Protein AF-A0A183LNX9-F1 (afdb_monomer_lite)

Foldseek 3Di:
DDADPVRDDDDCVVPDDPLRVLLVVVVVVVVCCVVPPPQPQEAEDAASCPPHDPVSLLVNLCCCLVPVVVCCVVPPPRHDYHYDHPPSSVVSNVVRND

Organism: NCBI:txid48269

InterPro domains:
  IPR027417 P-loop containing nucleoside triphosphate hydrolase [G3DSA:3.40.50.300] (1-96)
  IPR027417 P-loop containing nucleoside triphosphate hydrolase [SSF52540] (13-66)

Radius of gyration: 14.31 Å; chains: 1; bounding box: 32×35×36 Å

Sequence (98 aa):
MVKTTTGTRLDMRGRCSAGQKVLASLIIRLALAEVFCLHCGVLALDEPTTNLDRENIESLAYALVDNICMYIRNYQTNQSILWVTDNSGIDYMNKYNK

Secondary structure (DSSP, 8-state):
-EEPTT--EE--TTTS-HHHHHHHHHHHHHHHHHHHSTT--EEEEESTTTT--HHHHHHHHHHIIIIIIHHHHHH-TT-EEEEE--HHHHHHHHHH--

Structure (mmCIF, N/CA/C/O backbone):
data_AF-A0A183LNX9-F1
#
_entry.id   AF-A0A183LNX9-F1
#
loop_
_atom_site.group_PDB
_atom_site.id
_atom_site.type_symbol
_atom_site.label_atom_id
_atom_site.label_alt_id
_atom_site.label_comp_id
_atom_site.label_asym_id
_atom_site.label_entity_id
_atom_site.label_seq_id
_atom_site.pdbx_PDB_ins_code
_atom_site.Cartn_x
_atom_site.Cartn_y
_atom_site.Cartn_z
_atom_site.occupancy
_atom_site.B_iso_or_equiv
_atom_s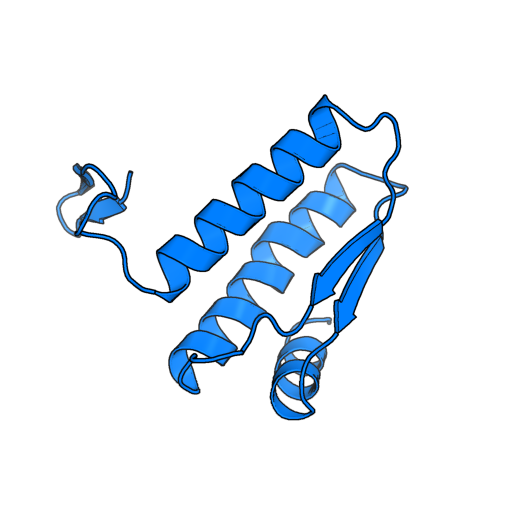ite.auth_seq_id
_atom_site.auth_comp_id
_atom_site.auth_asym_id
_atom_site.auth_atom_id
_atom_site.pdbx_PDB_model_num
ATOM 1 N N . MET A 1 1 ? -7.294 10.951 -9.138 1.00 69.56 1 MET A N 1
ATOM 2 C CA . MET A 1 1 ? -6.636 11.983 -9.975 1.00 69.56 1 MET A CA 1
ATOM 3 C C . MET A 1 1 ? -5.124 11.861 -9.815 1.00 69.56 1 MET A C 1
ATOM 5 O O . MET A 1 1 ? -4.700 11.555 -8.709 1.00 69.56 1 MET A O 1
ATOM 9 N N . VAL A 1 2 ? -4.322 12.086 -10.862 1.00 71.06 2 VAL A N 1
ATOM 10 C CA . VAL A 1 2 ? -2.847 12.191 -10.768 1.00 71.06 2 VAL A CA 1
ATOM 11 C C . VAL A 1 2 ? -2.452 13.669 -10.784 1.00 71.06 2 VAL A C 1
ATOM 13 O O . VAL A 1 2 ? -3.052 14.454 -11.519 1.00 71.06 2 VAL A O 1
ATOM 16 N N . LYS A 1 3 ? -1.473 14.062 -9.964 1.00 75.25 3 LYS A N 1
ATOM 17 C CA . LYS A 1 3 ? -0.926 15.425 -9.942 1.00 75.25 3 LYS A CA 1
ATOM 18 C C . LYS A 1 3 ? 0.271 15.503 -10.890 1.00 75.25 3 LYS A C 1
ATOM 20 O O . LYS A 1 3 ? 1.205 14.719 -10.750 1.00 75.25 3 LYS A O 1
ATOM 25 N N . THR A 1 4 ? 0.245 16.430 -11.841 1.00 72.75 4 THR A N 1
ATOM 26 C CA . THR A 1 4 ? 1.401 16.709 -12.705 1.00 72.75 4 THR A CA 1
ATOM 27 C C . THR A 1 4 ? 2.440 17.564 -11.979 1.00 72.75 4 THR A C 1
ATOM 29 O O . THR A 1 4 ? 2.139 18.218 -10.978 1.00 72.75 4 THR A O 1
ATOM 32 N N . THR A 1 5 ? 3.660 17.623 -12.514 1.00 71.50 5 THR A N 1
ATOM 33 C CA . THR A 1 5 ? 4.715 18.556 -12.068 1.00 71.50 5 THR A CA 1
ATOM 34 C C . THR A 1 5 ? 4.271 20.020 -12.119 1.00 71.50 5 THR A C 1
ATOM 36 O O . THR A 1 5 ? 4.736 20.833 -11.330 1.00 71.50 5 THR A O 1
ATOM 39 N N . THR A 1 6 ? 3.303 20.345 -12.978 1.00 76.81 6 THR A N 1
ATOM 40 C CA . THR A 1 6 ? 2.666 21.667 -13.078 1.00 76.81 6 THR A CA 1
ATOM 41 C C . THR A 1 6 ? 1.556 21.903 -12.044 1.00 76.81 6 THR A C 1
ATOM 43 O O . THR A 1 6 ? 0.902 22.940 -12.068 1.00 76.81 6 THR A O 1
ATOM 46 N N . GLY A 1 7 ? 1.296 20.945 -11.146 1.00 77.25 7 GLY A N 1
ATOM 47 C CA . GLY A 1 7 ? 0.262 21.042 -10.110 1.00 77.25 7 GLY A CA 1
ATOM 48 C C . GLY A 1 7 ? -1.169 20.802 -10.599 1.00 77.25 7 GLY A C 1
ATOM 49 O O . GLY A 1 7 ? -2.103 20.838 -9.796 1.00 77.25 7 GLY A O 1
ATOM 50 N N . THR A 1 8 ? -1.357 20.515 -11.885 1.00 80.12 8 THR A N 1
ATOM 51 C CA . THR A 1 8 ? -2.664 20.248 -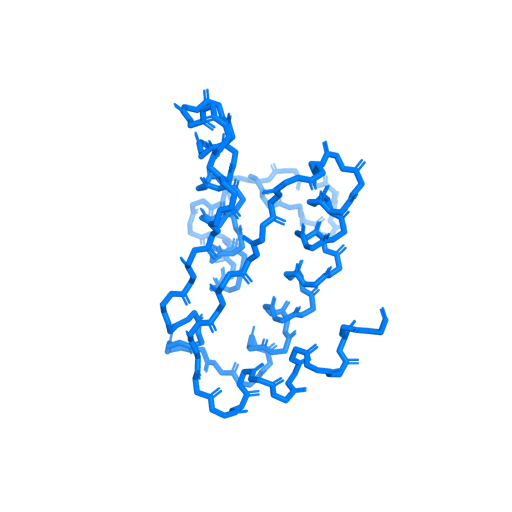12.486 1.00 80.12 8 THR A CA 1
ATOM 52 C C . THR A 1 8 ? -3.157 18.856 -12.083 1.00 80.12 8 THR A C 1
ATOM 54 O O . THR A 1 8 ? -2.395 17.887 -12.054 1.00 80.12 8 THR A O 1
ATOM 57 N N . ARG A 1 9 ? -4.447 18.745 -11.748 1.00 77.44 9 ARG A N 1
ATOM 58 C CA . ARG A 1 9 ? -5.093 17.461 -11.448 1.00 77.44 9 ARG A CA 1
ATOM 59 C C . ARG A 1 9 ? -5.621 16.854 -12.742 1.00 77.44 9 ARG A C 1
ATOM 61 O O . ARG A 1 9 ? -6.415 17.484 -13.431 1.00 77.44 9 ARG A O 1
ATOM 68 N N . LEU A 1 10 ? -5.193 15.636 -13.050 1.00 80.06 10 LEU A N 1
ATOM 69 C CA . LEU A 1 10 ? -5.637 14.887 -14.224 1.00 80.06 10 LEU A CA 1
ATOM 70 C C . LEU A 1 10 ? -6.396 13.624 -13.821 1.00 80.06 10 LEU A C 1
ATOM 72 O O . LEU A 1 10 ? -6.202 13.080 -12.727 1.00 80.06 10 LEU A O 1
ATOM 76 N N . ASP A 1 11 ? -7.249 13.139 -14.720 1.00 79.31 11 ASP A N 1
ATOM 77 C CA . ASP A 1 11 ? -7.861 11.820 -14.585 1.00 79.31 11 ASP A CA 1
ATOM 78 C C . ASP A 1 11 ? -6.767 10.735 -14.550 1.00 79.31 11 ASP A C 1
ATOM 80 O O . ASP A 1 11 ? -5.746 10.825 -15.234 1.00 79.31 11 ASP A O 1
ATOM 84 N N . MET A 1 12 ? -6.964 9.719 -13.711 1.00 77.81 12 MET A N 1
ATOM 85 C CA . MET A 1 12 ? -6.047 8.584 -13.600 1.00 77.81 12 MET A CA 1
ATOM 86 C C . MET A 1 12 ? -6.143 7.661 -14.815 1.00 77.81 12 MET A C 1
ATOM 88 O O . MET A 1 12 ? -5.168 6.984 -15.145 1.00 77.81 12 MET A O 1
ATOM 92 N N . ARG A 1 13 ? -7.287 7.625 -15.506 1.00 76.56 13 ARG A N 1
ATOM 93 C CA . ARG A 1 13 ? -7.514 6.703 -16.623 1.00 76.56 13 ARG A CA 1
ATOM 94 C C . ARG A 1 13 ? -6.449 6.866 -17.717 1.00 76.56 13 ARG A C 1
ATOM 96 O O . ARG A 1 13 ? -6.342 7.904 -18.356 1.00 76.56 13 ARG A O 1
ATOM 103 N N . GLY A 1 14 ? -5.642 5.821 -17.918 1.00 74.81 14 GLY A N 1
ATOM 104 C CA . GLY A 1 14 ? -4.562 5.800 -18.916 1.00 74.81 14 GLY A CA 1
ATOM 105 C C . GLY A 1 14 ? -3.353 6.695 -18.604 1.00 74.81 14 GLY A C 1
ATOM 106 O O . GLY A 1 14 ? -2.487 6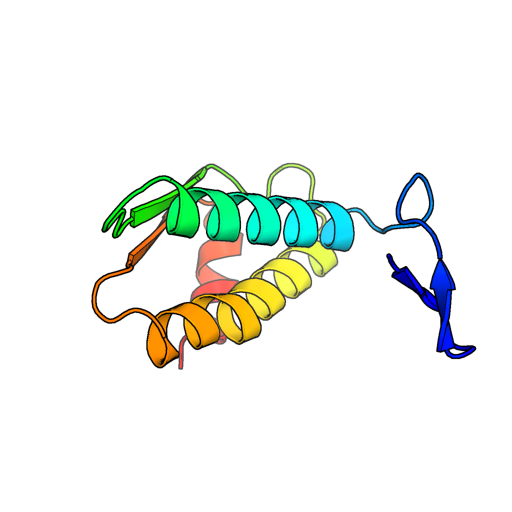.838 -19.461 1.00 74.81 14 GLY A O 1
ATOM 107 N N . ARG A 1 15 ? -3.284 7.304 -17.411 1.00 79.19 15 ARG A N 1
ATOM 108 C CA . ARG A 1 15 ? -2.245 8.286 -17.036 1.00 79.19 15 ARG A CA 1
ATOM 109 C C . ARG A 1 15 ? -1.525 7.973 -15.722 1.00 79.19 15 ARG A C 1
ATOM 111 O O . ARG A 1 15 ? -0.561 8.654 -15.396 1.00 79.19 15 ARG A O 1
ATOM 118 N N . CYS A 1 16 ? -1.977 6.968 -14.972 1.00 72.12 16 CYS A N 1
ATOM 119 C CA . CYS A 1 16 ? -1.317 6.500 -13.753 1.00 72.12 16 CYS A CA 1
ATOM 120 C C . CYS A 1 16 ? -0.358 5.326 -14.010 1.00 72.12 16 CYS A C 1
ATOM 122 O O . CYS A 1 16 ? -0.643 4.446 -14.833 1.00 72.12 16 CYS A O 1
ATOM 124 N N . SER A 1 17 ? 0.758 5.306 -13.272 1.00 73.81 17 SER A N 1
ATOM 125 C CA . SER A 1 17 ? 1.711 4.187 -13.270 1.00 73.81 17 SER A CA 1
ATOM 126 C C . SER A 1 17 ? 1.093 2.919 -12.666 1.00 73.81 17 SER A C 1
ATOM 128 O O . SER A 1 17 ? 0.053 2.975 -12.001 1.00 73.81 17 SER A O 1
ATOM 130 N N . ALA A 1 18 ? 1.731 1.764 -12.884 1.00 70.69 18 ALA A N 1
ATOM 131 C CA . ALA A 1 18 ? 1.305 0.498 -12.284 1.00 70.69 18 ALA A CA 1
ATOM 132 C C . ALA A 1 18 ? 1.219 0.608 -10.749 1.00 70.69 18 ALA A C 1
ATOM 134 O O . ALA A 1 18 ? 0.162 0.333 -10.181 1.00 70.69 18 ALA A O 1
ATOM 135 N N . GLY A 1 19 ? 2.259 1.145 -10.099 1.00 67.69 19 GLY A N 1
ATOM 136 C CA . GLY A 1 19 ? 2.266 1.380 -8.650 1.00 67.69 19 GLY A CA 1
ATOM 137 C C . GLY A 1 19 ? 1.144 2.313 -8.173 1.00 67.69 19 GLY A C 1
ATOM 138 O O . GLY A 1 19 ? 0.465 2.014 -7.194 1.00 67.69 19 GLY A O 1
ATOM 139 N N . GLN A 1 20 ? 0.855 3.398 -8.903 1.00 73.31 20 GLN A N 1
ATOM 140 C CA . GLN A 1 20 ? -0.249 4.309 -8.558 1.00 73.31 20 GLN A CA 1
ATOM 141 C C . GLN A 1 20 ? -1.628 3.646 -8.668 1.00 73.31 20 GLN A C 1
ATOM 143 O O . GLN A 1 20 ? -2.523 3.962 -7.883 1.00 73.31 20 GLN A O 1
ATOM 148 N N . LYS A 1 21 ? -1.822 2.738 -9.634 1.00 75.31 21 LYS A N 1
ATOM 149 C CA . LYS A 1 21 ? -3.067 1.962 -9.763 1.00 75.31 21 LYS A CA 1
ATOM 150 C C . LYS A 1 21 ? -3.241 0.998 -8.597 1.00 75.31 21 LYS A C 1
ATOM 152 O O . LYS A 1 21 ? -4.336 0.937 -8.040 1.00 75.31 21 LYS A O 1
ATOM 157 N N . VAL A 1 22 ? -2.178 0.280 -8.230 1.00 74.06 22 VAL A N 1
ATOM 158 C CA . VAL A 1 22 ? -2.191 -0.662 -7.102 1.00 74.06 22 VAL A CA 1
ATOM 159 C C . VAL A 1 22 ? -2.491 0.085 -5.805 1.00 74.06 22 VAL A C 1
ATOM 161 O O . VAL A 1 22 ? -3.444 -0.271 -5.116 1.00 74.06 22 VAL A O 1
ATOM 164 N N . LEU A 1 23 ? -1.774 1.180 -5.533 1.00 72.94 23 LEU A N 1
ATOM 165 C CA . LEU A 1 23 ? -1.970 1.983 -4.325 1.00 72.94 23 LEU A CA 1
ATOM 166 C C . LEU A 1 23 ? -3.391 2.554 -4.237 1.00 72.94 23 LEU A C 1
ATOM 168 O O . LEU A 1 23 ? -4.048 2.429 -3.207 1.00 72.94 23 LEU A O 1
ATOM 172 N N . ALA A 1 24 ? -3.901 3.138 -5.325 1.00 77.94 24 ALA A N 1
ATOM 173 C CA . ALA A 1 24 ? -5.256 3.684 -5.342 1.00 77.94 24 ALA A CA 1
ATOM 174 C C . ALA A 1 24 ? -6.324 2.597 -5.166 1.00 77.94 24 ALA A C 1
ATOM 176 O O . ALA A 1 24 ? -7.285 2.802 -4.428 1.00 77.94 24 ALA A O 1
ATOM 177 N N . SER A 1 25 ? -6.149 1.430 -5.796 1.00 78.50 25 SER A N 1
ATOM 178 C CA . SER A 1 25 ? -7.043 0.285 -5.594 1.00 78.50 25 SER A CA 1
ATOM 179 C C . SER A 1 25 ? -7.037 -0.175 -4.136 1.00 78.50 25 SER A C 1
ATOM 181 O O . SER A 1 25 ? -8.096 -0.493 -3.599 1.00 78.50 25 SER A O 1
ATOM 183 N N . LEU A 1 26 ? -5.873 -0.170 -3.486 1.00 73.50 26 LEU A N 1
ATOM 184 C CA . LEU A 1 26 ? -5.742 -0.569 -2.092 1.00 73.50 26 LEU A CA 1
ATOM 185 C C . LEU A 1 26 ? -6.408 0.410 -1.127 1.00 73.50 26 LEU A C 1
ATOM 187 O O . LEU A 1 26 ? -7.154 -0.018 -0.253 1.00 73.50 26 LEU A O 1
ATOM 191 N N . ILE A 1 27 ? -6.183 1.713 -1.316 1.00 75.12 27 ILE A N 1
ATOM 192 C CA . ILE A 1 27 ? -6.803 2.766 -0.501 1.00 75.12 27 ILE A CA 1
ATOM 193 C C . ILE A 1 27 ? -8.327 2.692 -0.617 1.00 75.12 27 ILE A C 1
ATOM 195 O O . ILE A 1 27 ? -9.023 2.761 0.390 1.00 75.12 27 ILE A O 1
ATOM 199 N N . ILE A 1 28 ? -8.853 2.496 -1.832 1.00 79.75 28 ILE A N 1
ATOM 200 C CA . ILE A 1 28 ? -10.298 2.340 -2.043 1.00 79.75 28 ILE A CA 1
ATOM 201 C C . ILE A 1 28 ? -10.818 1.089 -1.324 1.00 79.75 28 ILE A C 1
ATOM 203 O O . ILE A 1 28 ? -11.843 1.166 -0.654 1.00 79.75 28 ILE A O 1
ATOM 207 N N . ARG A 1 29 ? -10.118 -0.051 -1.420 1.00 74.50 29 ARG A N 1
ATOM 208 C CA . ARG A 1 29 ? -10.507 -1.283 -0.709 1.00 74.50 29 ARG A CA 1
ATOM 209 C C . ARG A 1 29 ? -10.495 -1.104 0.808 1.00 74.50 29 ARG A C 1
ATOM 211 O O . ARG A 1 29 ? -11.423 -1.566 1.459 1.00 74.50 29 ARG A O 1
ATOM 218 N N . LEU A 1 30 ? -9.493 -0.416 1.350 1.00 71.12 30 LEU A N 1
ATOM 219 C CA . LEU A 1 30 ? -9.392 -0.099 2.775 1.00 71.12 30 LEU A CA 1
ATOM 220 C C . LEU A 1 30 ? -10.526 0.813 3.246 1.00 71.12 30 LEU A C 1
ATOM 222 O O . LEU A 1 30 ? -11.191 0.490 4.223 1.00 71.12 30 LEU A O 1
ATOM 226 N N . ALA A 1 31 ? -10.803 1.894 2.514 1.00 74.00 31 ALA A N 1
ATOM 227 C CA . ALA A 1 31 ? -11.899 2.806 2.834 1.00 74.00 31 ALA A CA 1
ATOM 228 C C . ALA A 1 31 ? -13.269 2.111 2.752 1.00 74.00 31 ALA A C 1
ATOM 230 O O . ALA A 1 31 ? -14.137 2.334 3.589 1.00 74.00 31 ALA A O 1
ATOM 231 N N . LEU A 1 32 ? -13.471 1.231 1.763 1.00 74.06 32 LEU A N 1
ATOM 232 C CA . LEU A 1 32 ? -14.690 0.425 1.671 1.00 74.06 32 LEU A CA 1
ATOM 233 C C . LEU A 1 32 ? -14.789 -0.580 2.823 1.00 74.06 32 LEU A C 1
ATOM 235 O O . LEU A 1 32 ? -15.864 -0.727 3.396 1.00 74.06 32 LEU A O 1
ATOM 239 N N . ALA A 1 33 ? -13.692 -1.247 3.183 1.00 70.81 33 ALA A N 1
ATOM 240 C CA . ALA A 1 33 ? -13.667 -2.155 4.324 1.00 70.81 33 ALA A CA 1
ATOM 241 C C . ALA A 1 33 ? -13.987 -1.418 5.633 1.00 70.81 33 ALA A C 1
ATOM 243 O O . ALA A 1 33 ? -14.741 -1.936 6.446 1.00 70.81 33 ALA A O 1
ATOM 244 N N . GLU A 1 34 ? -13.494 -0.196 5.818 1.00 68.75 34 GLU A N 1
ATOM 245 C CA . GLU A 1 34 ? -13.809 0.635 6.982 1.00 68.75 34 GLU A CA 1
ATOM 246 C C . GLU A 1 34 ? -15.286 1.057 7.027 1.00 68.75 34 GLU A C 1
ATOM 248 O O . GLU A 1 34 ? -15.926 0.963 8.073 1.00 68.75 34 GLU A O 1
ATOM 253 N N . VAL A 1 35 ? -15.847 1.490 5.894 1.00 70.75 35 VAL A N 1
ATOM 254 C CA . VAL A 1 35 ? -17.240 1.962 5.823 1.00 70.75 35 VAL A CA 1
ATOM 255 C C . VAL A 1 35 ? -18.243 0.814 5.958 1.00 70.75 35 VAL A C 1
ATOM 257 O O . VAL A 1 35 ? -19.278 0.977 6.603 1.00 70.75 35 VAL A O 1
ATOM 260 N N . PHE A 1 36 ? -17.968 -0.337 5.340 1.00 69.06 36 PHE A N 1
ATOM 261 C CA . PHE A 1 36 ? -18.920 -1.451 5.274 1.00 69.06 36 PHE A CA 1
ATOM 262 C C . PHE A 1 36 ? -18.692 -2.526 6.332 1.00 69.06 36 PHE A C 1
ATOM 264 O O . PHE A 1 36 ? -19.641 -3.224 6.693 1.00 69.06 36 PHE A O 1
ATOM 271 N N . CYS A 1 37 ? -17.474 -2.677 6.848 1.00 62.16 37 CYS A N 1
ATOM 272 C CA . CYS A 1 37 ? -17.191 -3.650 7.886 1.00 62.16 37 CYS A CA 1
ATOM 273 C C . CYS A 1 37 ? -16.940 -2.940 9.216 1.00 62.16 37 CYS A C 1
ATOM 275 O O . CYS A 1 37 ? -15.820 -2.540 9.530 1.00 62.16 37 CYS A O 1
ATOM 277 N N . LEU A 1 38 ? -17.990 -2.847 10.037 1.00 53.12 38 LEU A N 1
ATOM 278 C CA . LEU A 1 38 ? -17.871 -2.518 11.457 1.00 53.12 38 LEU A CA 1
ATOM 279 C C . LEU A 1 38 ? -16.843 -3.474 12.089 1.00 53.12 38 LEU A C 1
ATOM 281 O O . LEU A 1 38 ? -17.148 -4.642 12.305 1.00 53.12 38 LEU A O 1
ATOM 285 N N . HIS A 1 39 ? -15.632 -2.982 12.364 1.00 55.59 39 HIS A N 1
ATOM 286 C CA . HIS A 1 39 ? -14.527 -3.745 12.961 1.00 55.59 39 HIS A CA 1
ATOM 287 C C . HIS A 1 39 ? -13.931 -4.885 12.106 1.00 55.59 39 HIS A C 1
ATOM 289 O O . HIS A 1 39 ? -13.543 -5.918 12.656 1.00 55.59 39 HIS A O 1
ATOM 295 N N . CYS A 1 40 ? -13.772 -4.735 10.782 1.00 56.56 40 CYS A N 1
ATOM 296 C CA . CYS A 1 40 ? -12.857 -5.650 10.080 1.00 56.56 40 CYS A CA 1
ATOM 297 C C . CYS A 1 40 ? -11.411 -5.297 10.434 1.00 56.56 40 CYS A C 1
ATOM 299 O O . CYS A 1 40 ? -10.811 -4.376 9.879 1.00 56.56 40 CYS A O 1
ATOM 301 N N . GLY A 1 41 ? -10.884 -6.023 11.414 1.00 59.69 41 GLY A N 1
ATOM 302 C CA . GLY A 1 41 ? -9.545 -5.845 11.949 1.00 59.69 41 GLY A CA 1
ATOM 303 C C . GLY A 1 41 ? -8.448 -6.547 11.155 1.00 59.69 41 GLY A C 1
ATOM 304 O O . GLY A 1 41 ? -7.356 -6.693 11.686 1.00 59.69 41 GLY A O 1
ATOM 305 N N . VAL A 1 42 ? -8.711 -7.047 9.942 1.00 64.75 42 VAL A N 1
ATOM 306 C CA . VAL A 1 42 ? -7.710 -7.782 9.152 1.00 64.75 42 VAL A CA 1
ATOM 307 C C . VAL A 1 42 ? -7.790 -7.404 7.674 1.00 64.75 42 VAL A C 1
ATOM 309 O O . VAL A 1 42 ? -8.775 -7.706 7.005 1.00 64.75 42 VAL A O 1
ATOM 312 N N . LEU A 1 43 ? -6.730 -6.789 7.144 1.00 68.81 43 LEU A N 1
ATOM 313 C CA . LEU A 1 43 ? -6.536 -6.595 5.703 1.00 68.81 43 LEU A CA 1
ATOM 314 C C . LEU A 1 43 ? -5.575 -7.660 5.169 1.00 68.81 43 LEU A C 1
ATOM 316 O O . LEU A 1 43 ? -4.380 -7.553 5.418 1.00 68.81 43 LEU A O 1
ATOM 320 N N . ALA A 1 44 ? -6.071 -8.642 4.413 1.00 70.38 44 ALA A N 1
ATOM 321 C CA . ALA A 1 44 ? -5.225 -9.619 3.727 1.00 70.38 44 ALA A CA 1
ATOM 322 C C . ALA A 1 44 ? -4.826 -9.119 2.326 1.00 70.38 44 ALA A C 1
ATOM 324 O O . ALA A 1 44 ? -5.698 -8.846 1.497 1.00 70.38 44 ALA A O 1
ATOM 325 N N . LEU A 1 45 ? -3.525 -9.000 2.052 1.00 71.50 45 LEU A N 1
ATOM 326 C CA . LEU A 1 45 ? -2.993 -8.785 0.703 1.00 71.50 45 LEU A CA 1
ATOM 327 C C . LEU A 1 45 ? -2.355 -10.080 0.215 1.00 71.50 45 LEU A C 1
ATOM 329 O O . LEU A 1 45 ? -1.358 -10.504 0.788 1.00 71.50 45 LEU A O 1
ATOM 333 N N . ASP A 1 46 ? -2.937 -10.681 -0.819 1.00 71.00 46 ASP A N 1
ATOM 334 C CA . ASP A 1 46 ? -2.425 -11.899 -1.444 1.00 71.00 46 ASP A CA 1
ATOM 335 C C . ASP A 1 46 ? -1.591 -11.539 -2.681 1.00 71.00 46 ASP A C 1
ATOM 337 O O . ASP A 1 46 ? -2.098 -10.924 -3.623 1.00 71.00 46 ASP A O 1
ATOM 341 N N . G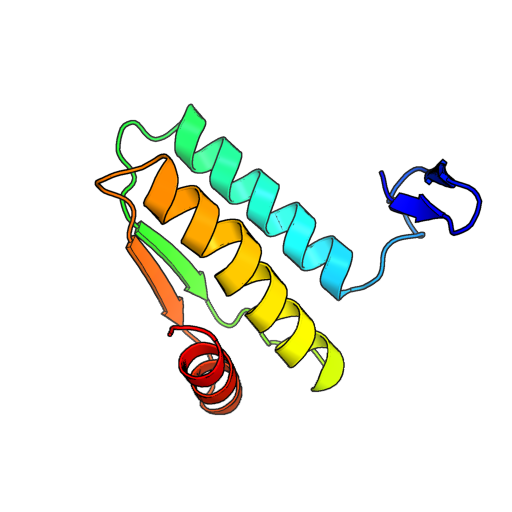LU A 1 47 ? -0.297 -11.844 -2.618 1.00 68.75 47 GLU A N 1
ATOM 342 C CA . GLU A 1 47 ? 0.731 -11.627 -3.641 1.00 68.75 47 GLU A CA 1
ATOM 343 C C . GLU A 1 47 ? 0.740 -10.221 -4.288 1.00 68.75 47 GLU A C 1
ATOM 345 O O . GLU A 1 47 ? 0.700 -10.082 -5.521 1.00 68.75 47 GLU A O 1
ATOM 350 N N . PRO A 1 48 ? 0.827 -9.137 -3.484 1.00 67.50 48 PRO A N 1
ATOM 351 C CA . PRO A 1 48 ? 0.740 -7.759 -3.974 1.00 67.50 48 PRO A CA 1
ATOM 352 C C . PRO A 1 48 ? 1.919 -7.341 -4.870 1.00 67.50 48 PRO A C 1
ATOM 354 O O . PRO A 1 48 ? 1.844 -6.302 -5.527 1.00 67.50 48 PRO A O 1
ATOM 357 N N . THR A 1 49 ? 2.996 -8.130 -4.907 1.00 70.94 49 THR A N 1
ATOM 358 C CA . THR A 1 49 ? 4.200 -7.909 -5.722 1.00 70.94 49 THR A CA 1
ATOM 359 C C . THR A 1 49 ? 4.134 -8.573 -7.103 1.00 70.94 49 THR A C 1
ATOM 361 O O . THR A 1 49 ? 5.017 -8.348 -7.933 1.00 70.94 49 THR A O 1
ATOM 364 N N . THR A 1 50 ? 3.079 -9.345 -7.398 1.00 70.06 50 THR A N 1
ATOM 365 C CA . THR A 1 50 ? 2.938 -10.066 -8.673 1.00 70.06 50 THR A CA 1
ATOM 366 C C . THR A 1 50 ? 2.950 -9.107 -9.866 1.00 70.06 50 THR A C 1
ATOM 368 O O . THR A 1 50 ? 2.172 -8.155 -9.928 1.00 70.06 50 THR A O 1
ATOM 371 N N . ASN A 1 51 ? 3.795 -9.398 -10.862 1.00 66.44 51 ASN A N 1
ATOM 372 C CA . ASN A 1 51 ? 4.007 -8.580 -12.067 1.00 66.44 51 ASN A CA 1
ATOM 373 C C . ASN A 1 51 ? 4.573 -7.169 -11.807 1.00 66.44 51 ASN A C 1
ATOM 375 O O . ASN A 1 51 ? 4.460 -6.303 -12.680 1.00 66.44 51 ASN A O 1
ATOM 379 N N . LEU A 1 52 ? 5.184 -6.927 -10.643 1.00 71.12 52 LEU A N 1
ATOM 380 C CA . LEU A 1 52 ? 5.926 -5.699 -10.366 1.00 71.12 52 LEU A CA 1
ATOM 381 C C . LEU A 1 52 ? 7.435 -5.933 -10.497 1.00 71.12 52 LEU A C 1
ATOM 383 O O . LEU A 1 52 ? 7.984 -6.955 -10.097 1.00 71.12 52 LEU A O 1
ATOM 387 N N . ASP A 1 53 ? 8.111 -4.953 -11.073 1.00 79.50 53 ASP A N 1
ATOM 388 C CA . ASP A 1 53 ? 9.559 -4.806 -11.048 1.00 79.50 53 ASP A CA 1
ATOM 389 C C . ASP A 1 53 ? 10.040 -4.299 -9.679 1.00 79.50 53 ASP A C 1
ATOM 391 O O . ASP A 1 53 ? 9.278 -3.741 -8.888 1.00 79.50 53 ASP A O 1
ATOM 395 N N . ARG A 1 54 ? 11.334 -4.486 -9.387 1.00 77.62 54 ARG A N 1
ATOM 396 C CA . ARG A 1 54 ? 11.924 -4.190 -8.066 1.00 77.62 54 ARG A CA 1
ATOM 397 C C . ARG A 1 54 ? 11.671 -2.759 -7.586 1.00 77.62 54 ARG A C 1
ATOM 399 O O . ARG A 1 54 ? 11.388 -2.563 -6.410 1.00 77.62 54 ARG A O 1
ATOM 406 N N . GLU A 1 55 ? 11.740 -1.777 -8.484 1.00 77.69 55 GLU A N 1
ATOM 407 C CA . GLU A 1 55 ? 11.493 -0.366 -8.157 1.00 77.69 55 GLU A CA 1
ATOM 408 C C . GLU A 1 55 ? 10.038 -0.129 -7.719 1.00 77.69 55 GLU A C 1
ATOM 410 O O . GLU A 1 55 ? 9.771 0.596 -6.754 1.00 77.69 55 GLU A O 1
ATOM 415 N N . ASN A 1 56 ? 9.086 -0.804 -8.370 1.00 73.06 56 ASN A N 1
ATOM 416 C CA . ASN A 1 56 ? 7.679 -0.727 -7.997 1.00 73.06 56 ASN A CA 1
ATOM 417 C C . ASN A 1 56 ? 7.367 -1.535 -6.735 1.00 73.06 56 ASN A C 1
ATOM 419 O O . ASN A 1 56 ? 6.493 -1.115 -5.981 1.00 73.06 56 ASN A O 1
ATOM 423 N N . ILE A 1 57 ? 8.079 -2.637 -6.470 1.00 77.50 57 ILE A N 1
ATOM 424 C CA . ILE A 1 57 ? 7.980 -3.381 -5.202 1.00 77.50 57 ILE A CA 1
ATOM 425 C C . ILE A 1 57 ? 8.437 -2.498 -4.035 1.00 77.50 57 ILE A C 1
ATOM 427 O O . ILE A 1 57 ? 7.717 -2.384 -3.044 1.00 77.50 57 ILE A O 1
ATOM 431 N N . GLU A 1 58 ? 9.584 -1.822 -4.156 1.00 77.94 58 GLU A N 1
ATOM 432 C CA . GLU A 1 58 ? 10.085 -0.923 -3.105 1.00 77.94 58 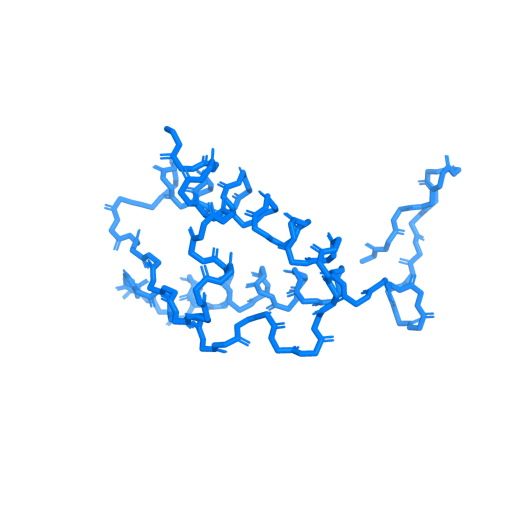GLU A CA 1
ATOM 433 C C . GLU A 1 58 ? 9.153 0.283 -2.910 1.00 77.94 58 GLU A C 1
ATOM 435 O O . GLU A 1 58 ? 8.804 0.621 -1.777 1.00 77.94 58 GLU A O 1
ATOM 440 N N . SER A 1 59 ? 8.665 0.875 -4.005 1.00 75.69 59 SER A N 1
ATOM 441 C CA . SER A 1 59 ? 7.682 1.966 -3.953 1.00 75.69 59 SER A CA 1
ATOM 442 C C . SER A 1 59 ? 6.366 1.537 -3.298 1.00 75.69 59 SER A C 1
ATOM 444 O O . SER A 1 59 ? 5.762 2.309 -2.550 1.00 75.69 59 SER A O 1
ATOM 446 N N . LEU A 1 60 ? 5.916 0.308 -3.566 1.00 75.94 60 LEU A N 1
ATOM 447 C CA . LEU A 1 60 ? 4.710 -0.261 -2.976 1.00 75.94 60 LEU A CA 1
ATOM 448 C C . LEU A 1 60 ? 4.901 -0.513 -1.477 1.00 75.94 60 LEU A C 1
ATOM 450 O O . LEU A 1 60 ? 4.052 -0.090 -0.696 1.00 75.94 60 LEU A O 1
ATOM 454 N N . ALA A 1 61 ? 6.019 -1.128 -1.078 1.00 77.31 61 ALA A N 1
ATOM 455 C CA . ALA A 1 61 ? 6.361 -1.368 0.323 1.00 77.31 61 ALA A CA 1
ATOM 456 C C . ALA A 1 61 ? 6.459 -0.055 1.116 1.00 77.31 61 ALA A C 1
ATOM 458 O O . ALA A 1 61 ? 5.850 0.066 2.179 1.00 77.31 61 ALA A O 1
ATOM 459 N N . TYR A 1 62 ? 7.141 0.958 0.569 1.00 77.88 62 TYR A N 1
ATOM 460 C CA . TYR A 1 62 ? 7.224 2.282 1.186 1.00 77.88 62 TYR A CA 1
ATOM 461 C C . TYR A 1 62 ? 5.840 2.919 1.347 1.00 77.88 62 TYR A C 1
ATOM 463 O O . TYR A 1 62 ? 5.465 3.316 2.449 1.00 77.88 62 TYR A O 1
ATOM 471 N N . ALA A 1 63 ? 5.045 2.977 0.273 1.00 74.00 63 ALA A N 1
ATOM 472 C CA . ALA A 1 63 ? 3.734 3.618 0.316 1.00 74.00 63 ALA A CA 1
ATOM 473 C C . ALA A 1 63 ? 2.790 2.934 1.315 1.00 74.00 63 ALA A C 1
ATOM 475 O O . ALA A 1 63 ? 2.011 3.600 1.997 1.00 74.00 63 ALA A O 1
ATOM 476 N N . LEU A 1 64 ? 2.885 1.616 1.422 1.00 74.12 64 LEU A N 1
ATOM 477 C CA . LEU A 1 64 ? 2.099 0.817 2.340 1.00 74.12 64 LEU A CA 1
ATOM 478 C C . LEU A 1 64 ? 2.487 1.011 3.809 1.00 74.12 64 LEU A C 1
ATOM 480 O O . LEU A 1 64 ? 1.603 1.222 4.637 1.00 74.12 64 LEU A O 1
ATOM 484 N N . VAL A 1 65 ? 3.775 0.965 4.146 1.00 73.88 65 VAL A N 1
ATOM 485 C CA . VAL A 1 65 ? 4.209 1.169 5.536 1.00 73.88 65 VAL A CA 1
ATOM 486 C C . VAL A 1 65 ? 3.989 2.615 5.967 1.00 73.88 65 VAL A C 1
ATOM 488 O O . VAL A 1 65 ? 3.394 2.864 7.015 1.00 73.88 65 VAL A O 1
ATOM 491 N N . ASP A 1 66 ? 4.413 3.567 5.142 1.00 74.88 66 ASP A N 1
ATOM 492 C CA . ASP A 1 66 ? 4.417 4.983 5.508 1.00 74.88 66 ASP A CA 1
ATOM 493 C C . ASP A 1 66 ? 3.003 5.575 5.536 1.00 74.88 66 ASP A C 1
ATOM 495 O O . ASP A 1 66 ? 2.656 6.319 6.446 1.00 74.88 66 ASP A O 1
ATOM 499 N N . ASN A 1 67 ? 2.139 5.212 4.579 1.00 69.94 67 ASN A N 1
ATOM 500 C CA . ASN A 1 67 ? 0.794 5.791 4.513 1.00 69.94 67 ASN A CA 1
ATOM 501 C C . ASN A 1 67 ? -0.244 4.898 5.184 1.00 69.94 67 ASN A C 1
ATOM 503 O O . ASN A 1 67 ? -1.031 5.380 5.991 1.00 69.94 67 ASN A O 1
ATOM 507 N N . ILE A 1 68 ? -0.272 3.603 4.858 1.00 70.56 68 ILE A N 1
ATOM 508 C CA . ILE A 1 68 ? -1.368 2.724 5.279 1.00 70.56 68 ILE A CA 1
ATOM 509 C C . ILE A 1 68 ? -1.153 2.215 6.701 1.00 70.56 68 ILE A C 1
ATOM 511 O O . ILE A 1 68 ? -2.056 2.374 7.519 1.00 70.56 68 ILE A O 1
ATOM 515 N N . CYS A 1 69 ? 0.021 1.674 7.045 1.00 68.88 69 CYS A N 1
ATOM 516 C CA . CYS A 1 69 ? 0.272 1.247 8.426 1.00 68.88 69 CYS A CA 1
ATOM 517 C C . CYS A 1 69 ? 0.207 2.437 9.390 1.00 68.88 69 CYS A C 1
ATOM 519 O O . CYS A 1 69 ? -0.354 2.303 10.475 1.00 68.88 69 CYS A O 1
ATOM 521 N N . MET A 1 70 ? 0.728 3.606 9.000 1.00 67.81 70 MET A N 1
ATOM 522 C CA . MET A 1 70 ? 0.624 4.816 9.820 1.00 67.81 70 MET A CA 1
ATOM 523 C C . MET A 1 70 ? -0.828 5.284 9.979 1.00 67.81 70 MET A C 1
ATOM 525 O O . MET A 1 70 ? -1.231 5.624 11.091 1.00 67.81 70 MET A O 1
ATOM 529 N N . TYR A 1 71 ? -1.626 5.288 8.907 1.00 68.12 71 TYR A N 1
ATOM 530 C CA . TYR A 1 71 ? -3.048 5.636 8.983 1.00 68.12 71 TYR A CA 1
ATOM 531 C C . TYR A 1 71 ? -3.805 4.682 9.911 1.00 68.12 71 TYR A C 1
ATOM 533 O O . TYR A 1 71 ? -4.488 5.131 10.829 1.00 68.12 71 TYR A O 1
ATOM 541 N N . ILE A 1 72 ? -3.601 3.373 9.746 1.00 65.94 72 ILE A N 1
ATOM 542 C CA . ILE A 1 72 ? -4.216 2.357 10.601 1.00 65.94 72 ILE A CA 1
ATOM 543 C C . ILE A 1 72 ? -3.798 2.550 12.064 1.00 65.94 72 ILE A C 1
ATOM 545 O O . ILE A 1 72 ? -4.663 2.657 12.925 1.00 65.94 72 ILE A O 1
ATOM 549 N N . ARG A 1 73 ? -2.497 2.694 12.354 1.00 67.06 73 ARG A N 1
ATOM 550 C CA . ARG A 1 73 ? -1.994 2.892 13.727 1.00 67.06 73 ARG A CA 1
ATOM 551 C C . ARG A 1 73 ? -2.565 4.142 14.405 1.00 67.06 73 ARG A C 1
ATOM 553 O O . ARG A 1 73 ? -2.814 4.105 15.605 1.00 67.06 73 ARG A O 1
ATOM 560 N N . ASN A 1 74 ? -2.742 5.242 13.670 1.00 67.12 74 ASN A N 1
ATOM 561 C CA . ASN A 1 74 ? -3.207 6.508 14.250 1.00 67.12 74 ASN A CA 1
ATOM 562 C C . ASN A 1 74 ? -4.730 6.590 14.413 1.00 67.12 74 ASN A C 1
ATOM 564 O O . ASN A 1 74 ? -5.194 7.294 15.308 1.00 67.12 74 ASN A O 1
ATOM 568 N N . TYR A 1 75 ? -5.504 5.910 13.563 1.00 63.44 75 TYR A N 1
ATOM 569 C CA . TYR A 1 75 ? -6.963 6.073 13.520 1.00 63.44 75 TYR A CA 1
ATOM 570 C C . TYR A 1 75 ? -7.751 4.833 13.961 1.00 63.44 75 TYR A C 1
ATOM 572 O O . TYR A 1 75 ? -8.907 4.968 14.356 1.00 63.44 75 TYR A O 1
ATOM 580 N N . GLN A 1 76 ? -7.157 3.637 13.928 1.00 61.44 76 GLN A N 1
ATOM 581 C CA . GLN A 1 76 ? -7.858 2.367 14.134 1.00 61.44 76 GLN A CA 1
ATOM 582 C C . GLN A 1 76 ? -7.101 1.490 15.147 1.00 61.44 76 GLN A C 1
ATOM 584 O O . GLN A 1 76 ? -6.072 0.895 14.844 1.00 61.44 76 GLN A O 1
ATOM 589 N N . THR A 1 77 ? -7.631 1.344 16.364 1.00 57.81 77 THR A N 1
ATOM 590 C CA . THR A 1 77 ? -6.977 0.569 17.440 1.00 57.81 77 THR A CA 1
ATOM 591 C C . THR A 1 77 ? -7.030 -0.951 17.251 1.00 57.81 77 THR A C 1
ATOM 593 O O . THR A 1 77 ? -6.318 -1.664 17.952 1.00 57.81 77 THR A O 1
ATOM 596 N N . ASN A 1 78 ? -7.831 -1.455 16.302 1.00 61.50 78 ASN A N 1
ATOM 597 C CA . ASN A 1 78 ? -8.095 -2.889 16.121 1.00 61.50 78 ASN A CA 1
ATOM 598 C C . ASN A 1 78 ? -7.847 -3.404 14.688 1.00 61.50 78 ASN A C 1
ATOM 600 O O . ASN A 1 78 ? -8.318 -4.488 14.354 1.00 61.50 78 ASN A O 1
ATOM 604 N N . GLN A 1 79 ? -7.136 -2.665 13.828 1.00 64.50 79 GLN A N 1
ATOM 605 C CA . GLN A 1 79 ? -6.808 -3.127 12.473 1.00 64.50 79 GLN A CA 1
ATOM 606 C C . GLN A 1 79 ? -5.387 -3.692 12.381 1.00 64.50 79 GLN A C 1
ATOM 608 O O . GLN A 1 79 ? -4.393 -3.012 12.608 1.00 64.50 79 GLN A O 1
ATOM 613 N N . SER A 1 80 ? -5.310 -4.958 12.000 1.00 62.56 80 SER A N 1
ATOM 614 C CA . SER A 1 80 ? -4.108 -5.689 11.628 1.00 62.56 80 SER A CA 1
ATOM 615 C C . SER A 1 80 ? -4.047 -5.812 10.109 1.00 62.56 80 SER A C 1
ATOM 617 O O . SER A 1 80 ? -5.060 -5.983 9.431 1.00 62.56 80 SER A O 1
ATOM 619 N N . ILE A 1 81 ? -2.846 -5.751 9.555 1.00 67.94 81 ILE A N 1
ATOM 620 C CA . ILE A 1 81 ? -2.615 -6.009 8.138 1.00 67.94 81 ILE A CA 1
ATOM 621 C C . ILE A 1 81 ? -1.899 -7.354 8.035 1.00 67.94 81 ILE A C 1
ATOM 623 O O . ILE A 1 81 ? -0.844 -7.542 8.636 1.00 67.94 81 ILE A O 1
ATOM 627 N N . LEU A 1 82 ? -2.470 -8.280 7.271 1.00 66.81 82 LEU A N 1
ATOM 628 C CA . LEU A 1 82 ? -1.857 -9.548 6.905 1.00 66.81 82 LEU A CA 1
ATOM 629 C C . LEU A 1 82 ? -1.345 -9.448 5.467 1.00 66.81 82 LEU A C 1
ATOM 631 O O . LEU A 1 82 ? -2.124 -9.285 4.532 1.00 66.81 82 LEU A O 1
ATOM 635 N N . TRP A 1 83 ? -0.037 -9.553 5.273 1.00 69.25 83 TRP A N 1
ATOM 636 C CA . TRP A 1 83 ? 0.545 -9.637 3.935 1.00 69.25 83 TRP A CA 1
ATOM 637 C C . TRP A 1 83 ? 1.056 -11.028 3.653 1.00 69.25 83 TRP A C 1
ATOM 639 O O . TRP A 1 83 ? 1.833 -11.578 4.431 1.00 69.25 83 TRP A O 1
ATOM 649 N N . VAL A 1 84 ? 0.648 -11.550 2.507 1.00 64.62 84 VAL A N 1
ATOM 650 C CA . VAL A 1 84 ? 1.164 -12.776 1.922 1.00 64.62 84 VAL A CA 1
ATOM 651 C C . VAL A 1 84 ? 1.888 -12.358 0.649 1.00 64.62 84 VAL A C 1
ATOM 653 O O . VAL A 1 84 ? 1.282 -11.812 -0.266 1.00 64.62 84 VAL A O 1
ATOM 656 N N . THR A 1 85 ? 3.208 -12.504 0.640 1.00 68.75 85 THR A N 1
ATOM 657 C CA . THR A 1 85 ? 4.086 -12.097 -0.463 1.00 68.75 85 THR A CA 1
ATOM 658 C C . THR A 1 85 ? 5.301 -13.016 -0.504 1.00 68.75 85 THR A C 1
ATOM 660 O O . THR A 1 85 ? 5.638 -13.648 0.501 1.00 68.75 85 THR A O 1
ATOM 663 N N . ASP A 1 86 ? 5.987 -13.045 -1.643 1.00 67.19 86 ASP A N 1
ATOM 664 C CA . ASP A 1 86 ? 7.310 -13.656 -1.777 1.00 67.19 86 ASP A CA 1
ATOM 665 C C . ASP A 1 86 ? 8.377 -13.081 -0.808 1.00 67.19 86 AS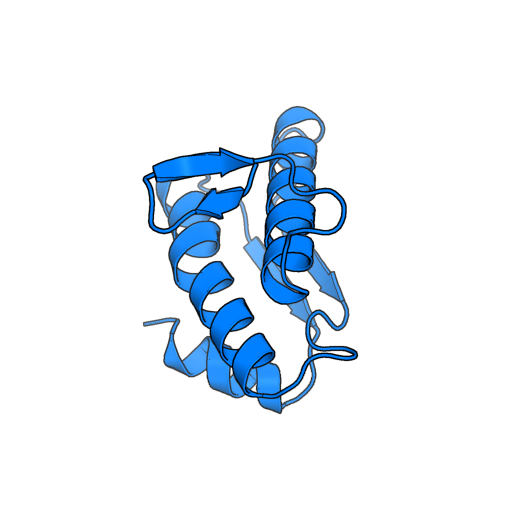P A C 1
ATOM 667 O O . ASP A 1 86 ? 8.220 -12.008 -0.219 1.00 67.19 86 ASP A O 1
ATOM 671 N N . ASN A 1 87 ? 9.505 -13.790 -0.648 1.00 66.81 87 ASN A N 1
ATOM 672 C CA . ASN A 1 87 ? 10.593 -13.385 0.260 1.00 66.81 87 ASN A CA 1
ATOM 673 C C . ASN A 1 87 ? 11.114 -11.961 -0.005 1.00 66.81 87 ASN A C 1
ATOM 675 O O . ASN A 1 87 ? 11.513 -11.277 0.937 1.00 66.81 87 ASN A O 1
ATOM 679 N N . SER A 1 88 ? 11.102 -11.497 -1.260 1.00 67.94 88 SER A N 1
ATOM 680 C CA . SER A 1 88 ? 11.519 -10.132 -1.590 1.00 67.94 88 SER A CA 1
ATOM 681 C C . SER A 1 88 ? 10.623 -9.090 -0.933 1.00 67.94 88 SER A C 1
ATOM 683 O O . SER A 1 88 ? 11.143 -8.144 -0.346 1.00 67.94 88 SER A O 1
ATOM 685 N N . GLY A 1 89 ? 9.299 -9.258 -0.982 1.00 67.00 89 GLY A N 1
ATOM 686 C CA . GLY A 1 89 ? 8.365 -8.321 -0.354 1.00 67.00 89 GLY A CA 1
ATOM 687 C C . GLY A 1 89 ? 8.541 -8.218 1.166 1.00 67.00 89 GLY A C 1
ATOM 688 O O . GLY A 1 89 ? 8.434 -7.124 1.726 1.00 67.00 89 GLY A O 1
ATOM 689 N N . ILE A 1 90 ? 8.877 -9.332 1.827 1.00 70.50 90 ILE A N 1
ATOM 690 C CA . ILE A 1 90 ? 9.097 -9.386 3.282 1.00 70.50 90 ILE A CA 1
ATOM 691 C C . ILE A 1 90 ? 10.310 -8.539 3.695 1.00 70.50 90 ILE A C 1
ATOM 693 O O . ILE A 1 90 ? 10.221 -7.767 4.655 1.00 70.50 90 ILE A O 1
ATOM 697 N N . ASP A 1 91 ? 11.422 -8.628 2.962 1.00 73.25 91 ASP A N 1
ATOM 698 C CA . ASP A 1 91 ? 12.641 -7.868 3.269 1.00 73.25 91 ASP A CA 1
ATOM 699 C C . ASP A 1 91 ? 12.413 -6.355 3.185 1.00 73.25 91 ASP A C 1
ATOM 701 O O . ASP A 1 91 ? 12.836 -5.603 4.071 1.00 73.25 91 ASP A O 1
ATOM 705 N N . TYR A 1 92 ? 11.688 -5.894 2.160 1.00 72.81 92 TYR A N 1
ATOM 706 C CA . TYR A 1 92 ? 11.341 -4.477 2.042 1.00 72.81 92 TYR A CA 1
ATOM 707 C C . TYR A 1 92 ? 10.429 -4.029 3.181 1.00 72.81 92 TYR A C 1
ATOM 709 O O . TYR A 1 92 ? 10.632 -2.955 3.738 1.00 72.81 92 TYR A O 1
ATOM 717 N N . MET A 1 93 ? 9.471 -4.853 3.597 1.00 70.25 93 MET A N 1
ATOM 718 C CA . MET A 1 93 ? 8.602 -4.501 4.718 1.00 70.25 93 MET A CA 1
ATOM 719 C C . MET A 1 93 ? 9.341 -4.376 6.038 1.00 70.25 93 MET A C 1
ATOM 721 O O . MET A 1 93 ? 9.163 -3.387 6.751 1.00 70.25 93 MET A O 1
ATOM 725 N N . ASN A 1 94 ? 10.220 -5.328 6.338 1.00 72.88 94 ASN A N 1
ATOM 726 C CA . ASN A 1 94 ? 11.036 -5.283 7.548 1.00 72.88 94 ASN A CA 1
ATOM 727 C C . ASN A 1 94 ? 11.980 -4.074 7.565 1.00 72.88 94 ASN A C 1
ATOM 729 O O . ASN A 1 94 ? 12.226 -3.505 8.627 1.00 72.88 94 ASN A O 1
ATOM 733 N N . LYS A 1 95 ? 12.463 -3.630 6.397 1.00 73.88 95 LYS A N 1
ATOM 734 C CA . LYS A 1 95 ? 13.280 -2.415 6.272 1.00 73.88 95 LYS A CA 1
ATOM 735 C C . LYS A 1 95 ? 12.533 -1.151 6.724 1.00 73.88 95 LYS A C 1
ATOM 737 O O . LYS A 1 95 ? 13.165 -0.265 7.299 1.00 73.88 95 LYS A O 1
ATOM 742 N N . TYR A 1 96 ? 11.225 -1.060 6.473 1.00 66.69 96 TYR A N 1
ATOM 743 C CA . TYR A 1 96 ? 10.428 0.142 6.758 1.00 66.69 96 TYR A CA 1
ATOM 744 C C . TYR A 1 96 ? 9.600 0.058 8.050 1.00 66.69 96 TYR A C 1
ATOM 746 O O . TYR A 1 96 ? 9.181 1.095 8.556 1.00 66.69 96 TYR A O 1
ATOM 754 N N . ASN A 1 97 ? 9.390 -1.129 8.624 1.00 63.06 97 ASN A N 1
ATOM 755 C CA . ASN A 1 97 ? 8.571 -1.341 9.828 1.00 63.06 97 ASN A CA 1
ATOM 756 C C . ASN A 1 97 ? 9.302 -1.026 11.157 1.00 63.06 97 ASN A C 1
ATOM 758 O O . ASN A 1 97 ? 9.180 -1.784 12.119 1.00 63.06 97 ASN A O 1
ATOM 762 N N . LYS A 1 98 ? 10.088 0.057 11.201 1.00 53.06 98 LYS A N 1
ATOM 763 C CA . LYS A 1 98 ? 10.734 0.537 12.436 1.00 53.06 98 LYS A CA 1
ATOM 764 C C . LYS A 1 98 ? 9.735 1.114 13.437 1.00 53.06 98 LYS A C 1
ATOM 766 O O . LYS A 1 98 ? 8.732 1.727 13.004 1.00 53.06 98 LYS A O 1
#

pLDDT: mean 70.73, std 5.96, range [53.06, 80.12]